Protein AF-A0A918VFE1-F1 (afdb_monomer_lite)

Foldseek 3Di:
DDPDDLLVLLVLCVVQPVNSPVVDDPDDDPVSNLVNNLVVLVCQQVVLVVCVVDPNPPNPVSVVSNVVSVVVNVVSPVD

Organism: NCBI:txid68898

Radius of gyration: 14.07 Å; chains: 1; bounding box: 30×28×39 Å

pLDDT: mean 93.54, std 7.11, range [61.31, 98.5]

Secondary structure (DSSP, 8-state):
---SHHHHHHHHHHHHGGGGGGGPPSS--HHHHHHHHHHHHHHHHHHHHHHHTTT-S-HHHHHHHHHHHHHHHHHHH--

Sequence (79 aa):
MYFDAEWEHVFLRLRFGPAYDVLRAPGLDGHRLRLYRLALHLSLVAGPLRLLDGDFPEPGPMRGIAEYNLERALECVAG

Structure (mmCIF, N/CA/C/O backbone):
data_AF-A0A918VFE1-F1
#
_entry.id   AF-A0A918VFE1-F1
#
loop_
_atom_site.group_PDB
_atom_site.id
_atom_site.type_symbol
_atom_site.label_atom_id
_atom_site.label_alt_id
_atom_site.label_comp_id
_atom_site.label_asym_id
_atom_site.label_entity_id
_atom_site.label_seq_id
_atom_site.pdbx_PDB_ins_code
_atom_site.Cartn_x
_atom_site.Cartn_y
_atom_site.Cartn_z
_atom_site.occupancy
_atom_site.B_iso_or_equiv
_atom_site.auth_seq_id
_atom_site.auth_comp_id
_atom_site.auth_asym_id
_atom_site.auth_atom_id
_atom_site.pdbx_PDB_model_num
ATOM 1 N N . MET A 1 1 ? -14.054 -4.710 -4.889 1.00 61.31 1 MET A N 1
ATOM 2 C CA . MET A 1 1 ? -13.547 -4.101 -3.641 1.00 61.31 1 MET A CA 1
ATOM 3 C C . MET A 1 1 ? -14.688 -3.347 -2.998 1.00 61.31 1 MET A C 1
ATOM 5 O O . MET A 1 1 ? -15.475 -2.761 -3.730 1.00 61.31 1 MET A O 1
ATOM 9 N N . TYR A 1 2 ? -14.809 -3.405 -1.676 1.00 62.84 2 TYR A N 1
ATOM 10 C CA . TYR A 1 2 ? -15.694 -2.492 -0.959 1.00 62.84 2 TYR A CA 1
ATOM 11 C C . TYR A 1 2 ? -15.008 -1.115 -0.935 1.00 62.84 2 TYR A C 1
ATOM 13 O O . TYR A 1 2 ? -13.817 -1.039 -0.649 1.00 62.84 2 TYR A O 1
ATOM 21 N N . PHE A 1 3 ? -15.722 -0.060 -1.332 1.00 72.81 3 PHE A N 1
ATOM 22 C CA . PHE A 1 3 ? -15.245 1.328 -1.297 1.00 72.81 3 PHE A CA 1
ATOM 23 C C . PHE A 1 3 ? -15.705 1.976 0.009 1.00 72.81 3 PHE A C 1
ATOM 25 O O . PHE A 1 3 ? -16.643 2.768 0.035 1.00 72.81 3 PHE A O 1
ATOM 32 N N . ASP A 1 4 ? -15.108 1.549 1.111 1.00 92.38 4 ASP A N 1
ATOM 33 C CA . ASP A 1 4 ? -15.474 1.977 2.461 1.00 92.38 4 ASP A CA 1
ATOM 34 C C . ASP A 1 4 ? -14.410 2.866 3.115 1.00 92.38 4 ASP A C 1
ATOM 36 O O . ASP A 1 4 ? -13.354 3.149 2.543 1.00 92.38 4 ASP A O 1
ATOM 40 N N . ALA A 1 5 ? -14.737 3.266 4.350 1.00 93.94 5 ALA A N 1
ATOM 41 C CA . ALA A 1 5 ? -13.885 3.923 5.334 1.00 93.94 5 ALA A CA 1
ATOM 42 C C . ALA A 1 5 ? -12.414 3.492 5.264 1.00 93.94 5 ALA A C 1
ATOM 44 O O . ALA A 1 5 ? -11.496 4.279 5.029 1.00 93.94 5 ALA A O 1
ATOM 45 N N . GLU A 1 6 ? -12.200 2.206 5.527 1.00 95.44 6 GLU A N 1
ATOM 46 C CA . GLU A 1 6 ? -10.884 1.619 5.713 1.00 95.44 6 GLU A CA 1
ATOM 47 C C . GLU A 1 6 ? -10.096 1.527 4.411 1.00 95.44 6 GLU A C 1
ATOM 49 O O . GLU A 1 6 ? -8.883 1.751 4.431 1.00 95.44 6 GLU A O 1
ATOM 54 N N . TRP A 1 7 ? -10.760 1.224 3.292 1.00 94.94 7 TRP A N 1
ATOM 55 C CA . TRP A 1 7 ? -10.117 1.196 1.981 1.00 94.94 7 TRP A CA 1
ATOM 56 C C . TRP A 1 7 ? -9.529 2.566 1.628 1.00 94.94 7 TRP A C 1
ATOM 58 O O . TRP A 1 7 ? -8.327 2.680 1.363 1.00 94.94 7 TRP A O 1
ATOM 68 N N . GLU A 1 8 ? -10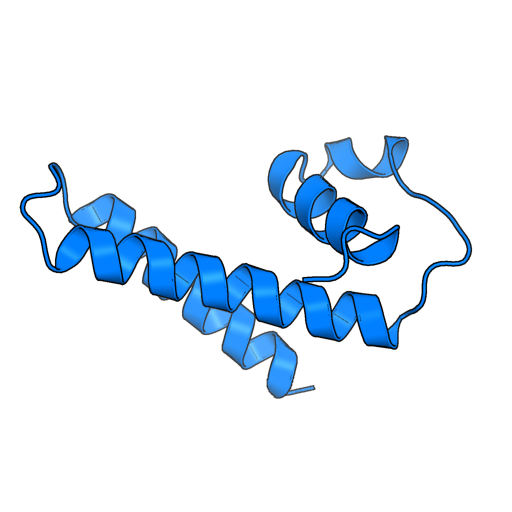.356 3.613 1.706 1.00 94.12 8 GLU A N 1
ATOM 69 C CA . GLU A 1 8 ? -9.930 4.987 1.423 1.00 94.12 8 GLU A CA 1
ATOM 70 C C . GLU A 1 8 ? -8.820 5.423 2.388 1.00 94.12 8 GLU A C 1
ATOM 72 O O . GLU A 1 8 ? -7.823 6.025 1.996 1.00 94.12 8 GLU A O 1
ATOM 77 N N . HIS A 1 9 ? -8.927 5.045 3.659 1.00 95.00 9 HIS A N 1
ATOM 78 C CA . HIS A 1 9 ? -7.960 5.425 4.680 1.00 95.00 9 HIS A CA 1
ATOM 79 C C . HIS A 1 9 ? -6.554 4.859 4.446 1.00 95.00 9 HIS A C 1
ATOM 81 O O . HIS A 1 9 ? -5.558 5.554 4.674 1.00 95.00 9 HIS A O 1
ATOM 87 N N . VAL A 1 10 ? -6.446 3.606 3.995 1.00 94.81 10 VAL A N 1
ATOM 88 C CA . VAL A 1 10 ? -5.148 3.016 3.637 1.00 94.81 10 VAL A CA 1
ATOM 89 C C . VAL A 1 10 ? -4.565 3.733 2.415 1.00 94.81 10 VAL A C 1
ATOM 91 O O . VAL A 1 10 ? -3.375 4.059 2.415 1.00 94.81 10 VAL A O 1
ATOM 94 N N . PHE A 1 11 ? -5.393 4.043 1.413 1.00 93.94 11 PHE A N 1
ATOM 95 C CA . PHE A 1 11 ? -4.958 4.770 0.220 1.00 93.94 11 PHE A CA 1
ATOM 96 C C . PHE A 1 11 ? -4.474 6.195 0.537 1.00 93.94 11 PHE A C 1
ATOM 98 O O . PHE A 1 11 ? -3.383 6.591 0.116 1.00 93.94 11 PHE A O 1
ATOM 105 N N . LEU A 1 12 ? -5.225 6.951 1.343 1.00 95.25 12 LEU A N 1
ATOM 106 C CA . LEU A 1 12 ? -4.844 8.299 1.770 1.00 9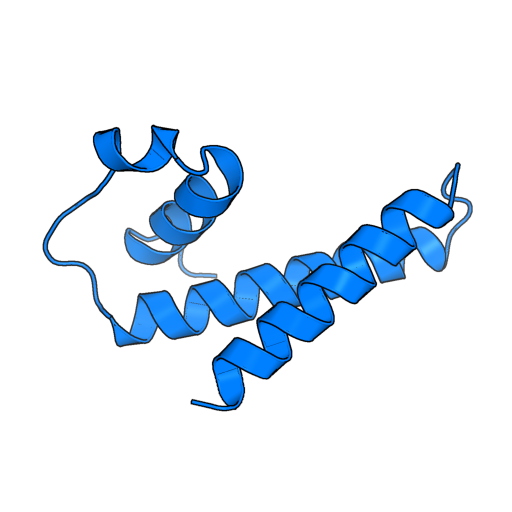5.25 12 LEU A CA 1
ATOM 107 C C . LEU A 1 12 ? -3.531 8.296 2.557 1.00 95.25 12 LEU A C 1
ATOM 109 O O . LEU A 1 12 ? -2.706 9.192 2.372 1.00 95.25 12 LEU A O 1
ATOM 113 N N . ARG A 1 13 ? -3.291 7.278 3.392 1.00 94.62 13 ARG A N 1
ATOM 114 C CA . ARG A 1 13 ? -2.023 7.162 4.124 1.00 94.62 13 ARG A CA 1
ATOM 115 C C . ARG A 1 13 ? -0.830 6.982 3.188 1.00 94.62 13 ARG A C 1
ATOM 117 O O . ARG A 1 13 ? 0.191 7.630 3.403 1.00 94.62 13 ARG A O 1
ATOM 124 N N . LEU A 1 14 ? -0.959 6.155 2.149 1.00 93.81 14 LEU A N 1
ATOM 125 C CA . LEU A 1 14 ? 0.075 6.028 1.117 1.00 93.81 14 LEU A CA 1
ATOM 126 C C . LEU A 1 14 ? 0.306 7.364 0.397 1.00 93.81 14 LEU A C 1
ATOM 128 O O . LEU A 1 14 ? 1.447 7.768 0.198 1.00 93.81 14 LEU A O 1
ATOM 132 N N . ARG A 1 15 ? -0.775 8.050 0.009 1.00 93.81 15 ARG A N 1
ATOM 133 C CA . ARG A 1 15 ? -0.701 9.255 -0.826 1.00 93.81 15 ARG A CA 1
ATOM 134 C C . ARG A 1 15 ? -0.151 10.479 -0.094 1.00 93.81 15 ARG A C 1
ATOM 136 O O . ARG A 1 15 ? 0.553 11.274 -0.708 1.00 93.81 15 ARG A O 1
ATOM 143 N N . PHE A 1 16 ? -0.488 10.644 1.184 1.00 95.75 16 PHE A N 1
ATOM 144 C CA . PHE A 1 16 ? -0.148 11.845 1.953 1.00 95.75 16 PHE A CA 1
ATOM 145 C C . PHE A 1 16 ? 0.979 11.637 2.969 1.00 95.75 16 PHE A C 1
ATOM 147 O O . PHE A 1 16 ? 1.496 12.622 3.499 1.00 95.75 16 PHE A O 1
ATOM 154 N N . GLY A 1 17 ? 1.396 10.394 3.233 1.00 91.81 17 GLY A N 1
ATOM 155 C CA . GLY A 1 17 ? 2.531 10.104 4.109 1.00 91.81 17 GLY A CA 1
ATOM 156 C C . GLY A 1 17 ? 2.390 10.801 5.472 1.00 91.81 17 GLY A C 1
ATOM 157 O O . GLY A 1 17 ? 1.352 10.656 6.109 1.00 91.81 17 GLY A O 1
ATOM 158 N N . PRO A 1 18 ? 3.370 11.597 5.935 1.00 92.25 18 PRO A N 1
ATOM 159 C CA . PRO A 1 18 ? 3.262 12.327 7.204 1.00 92.25 18 PRO A CA 1
ATOM 160 C C . PRO A 1 18 ? 2.083 13.312 7.285 1.00 92.25 18 PRO A C 1
ATOM 162 O O . PRO A 1 18 ? 1.556 13.552 8.366 1.00 92.25 18 PRO A O 1
ATOM 165 N N . ALA A 1 19 ? 1.634 13.870 6.156 1.00 94.44 19 ALA A N 1
ATOM 166 C CA . ALA A 1 19 ? 0.519 14.819 6.131 1.00 94.44 19 ALA A CA 1
ATOM 167 C C . ALA A 1 19 ? -0.852 14.143 6.302 1.00 94.44 19 ALA A C 1
ATOM 169 O O . ALA A 1 19 ? -1.854 14.825 6.489 1.00 94.44 19 ALA A O 1
ATOM 170 N N . TYR A 1 20 ? -0.915 12.810 6.257 1.00 93.50 20 TYR A N 1
ATOM 171 C CA . TYR A 1 20 ? -2.157 12.054 6.386 1.00 93.50 20 TYR A CA 1
ATOM 172 C C . TYR A 1 20 ? -2.852 12.247 7.747 1.00 93.50 20 TYR A C 1
ATOM 174 O O . TYR A 1 20 ? -4.065 12.068 7.828 1.00 93.50 20 TYR A O 1
ATOM 182 N N . ASP A 1 21 ? -2.132 12.611 8.814 1.00 91.31 21 ASP A N 1
ATOM 183 C CA . ASP A 1 21 ? -2.711 12.661 10.164 1.00 91.31 21 ASP A CA 1
ATOM 184 C C . ASP A 1 21 ? -3.921 13.604 10.282 1.00 91.31 21 ASP A C 1
ATOM 186 O O . ASP A 1 21 ? -4.833 13.317 11.058 1.00 91.31 21 ASP A O 1
ATOM 190 N N . VAL A 1 22 ? -3.998 14.654 9.453 1.00 93.88 22 VAL A N 1
ATOM 191 C CA . VAL A 1 22 ? -5.160 15.565 9.402 1.00 93.88 22 VAL A CA 1
ATOM 192 C C . VAL A 1 22 ? -6.416 14.927 8.789 1.00 93.88 22 VAL A C 1
ATOM 194 O O . VAL A 1 22 ? -7.514 15.441 8.969 1.00 93.88 22 VAL A O 1
ATOM 197 N N . LEU A 1 23 ? -6.264 13.810 8.071 1.00 92.50 23 LEU A N 1
ATOM 198 C CA . LEU A 1 23 ? -7.331 13.059 7.395 1.00 92.50 23 LEU A CA 1
ATOM 199 C C . LEU A 1 23 ? -7.735 11.791 8.166 1.00 92.50 23 LEU A C 1
ATOM 201 O O . LEU A 1 23 ? -8.497 10.961 7.664 1.00 92.50 23 LEU A O 1
ATOM 205 N N . ARG A 1 24 ? -7.202 11.588 9.375 1.00 90.25 24 ARG A N 1
ATOM 206 C CA . ARG A 1 24 ? -7.468 10.388 10.168 1.00 90.25 24 ARG A CA 1
ATOM 207 C C . ARG A 1 24 ? -8.923 10.361 10.645 1.00 90.25 24 ARG A C 1
ATOM 209 O O . ARG A 1 24 ? -9.385 11.276 11.317 1.00 90.25 24 ARG A O 1
ATOM 216 N N . ALA A 1 25 ? -9.611 9.253 10.378 1.00 90.19 25 ALA A N 1
ATOM 217 C CA . ALA A 1 25 ? -10.942 8.973 10.912 1.00 90.19 25 ALA A CA 1
ATOM 218 C C . ALA A 1 25 ? -10.865 8.025 12.129 1.00 90.19 25 ALA A C 1
ATOM 220 O O . ALA A 1 25 ? -10.096 7.056 12.084 1.00 90.19 25 ALA A O 1
ATOM 221 N N . PRO A 1 26 ? -11.626 8.274 13.213 1.00 92.62 26 PRO A N 1
ATOM 222 C CA . PRO A 1 26 ? -11.728 7.355 14.345 1.00 92.62 26 PRO A CA 1
ATOM 223 C C . PRO A 1 26 ? -12.664 6.173 14.038 1.00 92.62 26 PRO A C 1
ATOM 225 O O . PRO A 1 26 ? -13.452 6.220 13.099 1.00 92.62 26 PRO A O 1
ATOM 228 N N . GLY A 1 27 ? -12.608 5.124 14.866 1.00 94.81 27 GLY A N 1
ATOM 229 C CA . GLY A 1 27 ? -13.592 4.028 14.845 1.00 94.81 27 GLY A CA 1
ATOM 230 C C . GLY A 1 27 ? -13.446 3.013 13.708 1.00 94.81 27 GLY A C 1
ATOM 231 O O . GLY A 1 27 ? -14.346 2.206 13.508 1.00 94.81 27 GLY A O 1
ATOM 232 N N . LEU A 1 28 ? -12.333 3.042 12.976 1.00 94.94 28 LEU A N 1
ATOM 233 C CA . LEU A 1 28 ? -12.082 2.122 11.869 1.00 94.94 28 LEU A CA 1
ATOM 234 C C . LEU A 1 28 ? -11.721 0.711 12.335 1.00 94.94 28 LEU A C 1
ATOM 236 O O . LEU A 1 28 ? -11.004 0.526 13.324 1.00 94.94 28 LEU A O 1
ATOM 240 N N . ASP A 1 29 ? -12.156 -0.280 11.563 1.00 95.69 29 ASP A N 1
ATOM 241 C CA . ASP A 1 29 ? -11.881 -1.685 11.836 1.00 95.69 29 ASP A CA 1
ATOM 242 C C . ASP A 1 29 ? -10.407 -2.030 11.553 1.00 95.69 29 ASP A C 1
ATOM 244 O O . ASP A 1 29 ? -9.929 -2.050 10.414 1.00 95.69 29 ASP A O 1
ATOM 248 N N . GLY A 1 30 ? -9.675 -2.369 12.617 1.00 94.44 30 GLY A N 1
ATOM 249 C CA . GLY A 1 30 ? -8.266 -2.745 12.540 1.00 94.44 30 GLY A CA 1
ATOM 250 C C . GLY A 1 30 ? -7.978 -3.990 11.688 1.00 94.44 30 GLY A C 1
ATOM 251 O O . GLY A 1 30 ? -6.912 -4.057 11.073 1.00 94.44 30 GLY A O 1
ATOM 252 N N . HIS A 1 31 ? -8.891 -4.963 11.615 1.00 95.06 31 HIS A N 1
ATOM 253 C CA . HIS A 1 31 ? -8.738 -6.140 10.752 1.00 95.06 31 HIS A CA 1
ATOM 254 C C . HIS A 1 31 ? -8.865 -5.758 9.279 1.00 95.06 31 HIS A C 1
ATOM 256 O O . HIS A 1 31 ? -8.034 -6.169 8.465 1.00 95.06 31 HIS A O 1
ATOM 262 N N . ARG A 1 32 ? -9.845 -4.912 8.944 1.00 95.56 32 ARG A N 1
ATOM 263 C CA . ARG A 1 32 ? -10.019 -4.398 7.577 1.00 95.56 32 ARG A CA 1
ATOM 264 C C . ARG A 1 32 ? -8.842 -3.530 7.152 1.00 95.56 32 ARG A C 1
ATOM 266 O O . ARG A 1 32 ? -8.326 -3.712 6.055 1.00 95.56 32 ARG A O 1
ATOM 273 N N . LEU A 1 33 ? -8.338 -2.671 8.041 1.00 94.88 33 LEU A N 1
ATOM 274 C CA . LEU A 1 33 ? -7.146 -1.859 7.779 1.00 94.88 33 LEU A CA 1
ATOM 275 C C . LEU A 1 33 ? -5.901 -2.708 7.479 1.00 94.88 33 LEU A C 1
ATOM 277 O O . LEU A 1 33 ? -5.122 -2.349 6.595 1.00 94.88 33 LEU A O 1
ATOM 281 N N . ARG A 1 34 ? -5.695 -3.824 8.195 1.00 95.44 34 ARG A N 1
ATOM 282 C CA . ARG A 1 34 ? -4.595 -4.762 7.900 1.00 95.44 34 ARG A CA 1
ATOM 283 C C . ARG A 1 34 ? -4.784 -5.433 6.540 1.00 95.44 34 ARG A C 1
ATOM 285 O O . ARG A 1 34 ? -3.860 -5.420 5.729 1.00 95.44 34 ARG A O 1
ATOM 292 N N . LEU A 1 35 ? -5.987 -5.942 6.265 1.00 95.69 35 LEU A N 1
ATOM 293 C CA . LEU A 1 35 ? -6.316 -6.580 4.988 1.00 95.69 35 LEU A CA 1
ATOM 294 C C . LEU A 1 35 ? -6.134 -5.624 3.800 1.00 95.69 35 LEU A C 1
ATOM 296 O O . LEU A 1 35 ? -5.521 -5.990 2.799 1.00 95.69 35 LEU A O 1
ATOM 300 N N . TYR A 1 36 ? -6.636 -4.394 3.900 1.00 96.19 36 TYR A N 1
ATOM 301 C CA . TYR A 1 36 ? -6.550 -3.416 2.816 1.00 96.19 36 TYR A CA 1
ATOM 302 C C . TYR A 1 36 ? -5.139 -2.877 2.612 1.00 96.19 36 TYR A C 1
ATOM 304 O O . TYR A 1 36 ? -4.767 -2.610 1.473 1.00 96.19 36 TYR A O 1
ATOM 312 N N . ARG A 1 37 ? -4.310 -2.808 3.660 1.00 95.81 37 ARG A N 1
ATOM 313 C CA . ARG A 1 37 ? -2.877 -2.513 3.506 1.00 95.81 37 ARG A CA 1
ATOM 314 C C . ARG A 1 37 ? -2.152 -3.594 2.715 1.00 95.81 37 ARG A C 1
ATOM 316 O O . ARG A 1 37 ? -1.428 -3.266 1.780 1.00 95.81 37 ARG A O 1
ATOM 323 N N . LEU A 1 38 ? -2.397 -4.864 3.041 1.00 97.25 38 LEU A N 1
ATOM 324 C CA . LEU A 1 38 ? -1.860 -5.981 2.266 1.00 97.25 38 LEU A CA 1
ATOM 325 C C . LEU A 1 38 ? -2.339 -5.915 0.807 1.00 97.25 38 LEU A C 1
ATOM 327 O O . LEU A 1 38 ? -1.524 -5.975 -0.111 1.00 97.25 38 LEU A O 1
ATOM 331 N N . ALA A 1 39 ? -3.644 -5.731 0.585 1.00 96.81 39 ALA A N 1
ATOM 332 C CA . ALA A 1 39 ? -4.214 -5.630 -0.757 1.00 96.81 39 ALA A CA 1
ATOM 333 C C . ALA A 1 39 ? -3.627 -4.458 -1.567 1.00 96.81 39 ALA A C 1
ATOM 335 O O . ALA A 1 39 ? -3.345 -4.621 -2.755 1.00 96.81 39 ALA A O 1
ATOM 336 N N . LEU A 1 40 ? -3.403 -3.301 -0.934 1.00 96.56 40 LEU A N 1
ATOM 337 C CA . LEU A 1 40 ? -2.773 -2.145 -1.569 1.00 96.56 40 LEU A CA 1
ATOM 338 C C . LEU A 1 40 ? -1.344 -2.469 -2.019 1.00 96.56 40 LEU A C 1
ATOM 340 O O . LEU A 1 40 ? -1.026 -2.260 -3.189 1.00 96.56 40 LEU A O 1
ATOM 344 N N . HIS A 1 41 ? -0.507 -3.028 -1.140 1.00 97.88 41 HIS A N 1
ATOM 345 C CA . HIS A 1 41 ? 0.861 -3.399 -1.511 1.00 97.88 41 HIS A CA 1
ATOM 346 C C . HIS A 1 41 ? 0.884 -4.444 -2.632 1.00 97.88 41 HIS A C 1
ATOM 348 O O . HIS A 1 41 ? 1.593 -4.254 -3.615 1.00 97.88 41 HIS A O 1
ATOM 354 N N . LEU A 1 42 ? 0.036 -5.477 -2.572 1.00 98.38 42 LEU A N 1
ATOM 355 C CA . LEU A 1 42 ? -0.079 -6.459 -3.657 1.00 98.38 42 LEU A CA 1
ATOM 356 C C . LEU A 1 42 ? -0.498 -5.817 -4.989 1.00 98.38 42 LEU A C 1
ATOM 358 O O . LEU A 1 42 ? 0.027 -6.187 -6.038 1.00 98.38 42 LEU A O 1
ATOM 362 N N . SER A 1 43 ? -1.394 -4.824 -4.969 1.00 97.19 43 SER A N 1
ATOM 363 C CA . SER A 1 43 ? -1.776 -4.089 -6.183 1.00 97.19 43 SER A CA 1
ATOM 364 C C . SER A 1 43 ? -0.608 -3.292 -6.780 1.00 97.19 43 SER A C 1
ATOM 366 O O . SER A 1 43 ? -0.460 -3.238 -8.001 1.00 97.19 43 SER A O 1
ATOM 368 N N . LEU A 1 44 ? 0.261 -2.747 -5.923 1.00 97.69 44 LEU A N 1
ATOM 369 C CA . LEU A 1 44 ? 1.471 -2.015 -6.302 1.00 97.69 44 LEU A CA 1
ATOM 370 C C . LEU A 1 44 ? 2.646 -2.930 -6.669 1.00 97.69 44 LEU A C 1
ATOM 372 O O . LEU A 1 44 ? 3.646 -2.444 -7.178 1.00 97.69 44 LEU A O 1
ATOM 376 N N . VAL A 1 45 ? 2.523 -4.241 -6.468 1.00 98.38 45 VAL A N 1
ATOM 377 C CA . VAL A 1 45 ? 3.385 -5.243 -7.109 1.00 98.38 45 VAL A CA 1
ATOM 378 C C . VAL A 1 45 ? 2.813 -5.608 -8.479 1.00 98.38 45 VAL A C 1
ATOM 380 O O . VAL A 1 45 ? 3.496 -5.515 -9.496 1.00 98.38 45 VAL A O 1
ATOM 383 N N . ALA A 1 46 ? 1.532 -5.980 -8.521 1.00 98.19 46 ALA A N 1
ATOM 384 C CA . ALA A 1 46 ? 0.892 -6.498 -9.726 1.00 98.19 46 ALA A CA 1
ATOM 385 C C . ALA A 1 46 ? 0.815 -5.468 -10.865 1.00 98.19 46 ALA A C 1
ATOM 387 O O . ALA A 1 46 ? 1.009 -5.826 -12.026 1.00 98.19 46 ALA A O 1
ATOM 388 N N . GLY A 1 47 ? 0.527 -4.201 -10.550 1.00 96.50 47 GLY A N 1
ATOM 389 C CA . GLY A 1 47 ? 0.436 -3.121 -11.535 1.00 96.50 47 GLY A CA 1
ATOM 390 C C . GLY A 1 47 ? 1.755 -2.894 -12.282 1.00 96.50 47 GLY A C 1
ATOM 391 O O . GLY A 1 47 ? 1.774 -3.049 -13.502 1.00 96.50 47 GLY A O 1
ATOM 392 N N . PRO A 1 48 ? 2.864 -2.588 -11.584 1.00 96.75 48 PRO A N 1
ATOM 393 C CA . PRO A 1 48 ? 4.163 -2.400 -12.225 1.00 96.75 48 PRO A CA 1
ATOM 394 C C . PRO A 1 48 ? 4.671 -3.636 -12.968 1.00 96.75 48 PRO A C 1
ATOM 396 O O . PRO A 1 48 ? 5.190 -3.487 -14.068 1.00 96.75 48 PRO A O 1
ATOM 399 N N . LEU A 1 49 ? 4.479 -4.851 -12.435 1.00 97.00 49 LEU A N 1
ATOM 400 C CA . LEU A 1 49 ? 4.854 -6.073 -13.159 1.00 97.00 49 LEU A CA 1
ATOM 401 C C . LEU A 1 49 ? 4.082 -6.216 -14.477 1.00 97.00 49 LEU A C 1
ATOM 403 O O . LEU A 1 49 ? 4.682 -6.509 -15.502 1.00 97.00 49 LEU A O 1
ATOM 407 N N . ARG A 1 50 ? 2.780 -5.905 -14.485 1.00 96.81 50 ARG A N 1
ATOM 408 C CA . ARG A 1 50 ? 1.982 -5.908 -15.719 1.00 96.81 50 ARG A CA 1
ATOM 409 C C . ARG A 1 50 ? 2.456 -4.865 -16.733 1.00 96.81 50 ARG A C 1
ATOM 411 O O . ARG A 1 50 ? 2.373 -5.111 -17.929 1.00 96.81 50 ARG A O 1
ATOM 418 N N . LEU A 1 51 ? 2.919 -3.699 -16.276 1.00 95.44 51 LEU A N 1
ATOM 419 C CA . LEU A 1 51 ? 3.516 -2.694 -17.164 1.00 95.44 51 LEU A CA 1
ATOM 420 C C . LEU A 1 51 ? 4.842 -3.197 -17.752 1.00 95.44 51 LEU A C 1
ATOM 422 O O . LEU A 1 51 ? 5.106 -2.980 -18.930 1.00 95.44 51 LEU A O 1
ATOM 426 N N . LEU A 1 52 ? 5.640 -3.906 -16.950 1.00 95.62 52 LEU A N 1
ATOM 427 C CA . LEU A 1 52 ? 6.909 -4.507 -17.367 1.00 95.62 52 LEU A CA 1
ATOM 428 C C . LEU A 1 52 ? 6.753 -5.690 -18.333 1.00 95.62 52 LEU A C 1
ATOM 430 O O . LEU A 1 52 ? 7.688 -5.967 -19.077 1.00 95.62 52 LEU A O 1
ATOM 434 N N . ASP A 1 53 ? 5.597 -6.357 -18.348 1.00 94.38 53 ASP A N 1
ATOM 435 C CA . ASP A 1 53 ? 5.260 -7.352 -19.376 1.00 94.38 53 ASP A CA 1
ATOM 436 C C . ASP A 1 53 ? 5.010 -6.706 -20.760 1.00 94.38 53 ASP A C 1
ATOM 438 O O . ASP A 1 53 ? 4.949 -7.408 -21.770 1.00 94.38 53 ASP A O 1
ATOM 442 N N . GLY A 1 54 ? 4.846 -5.378 -20.814 1.00 90.75 54 GLY A N 1
ATOM 443 C CA . GLY A 1 54 ? 4.676 -4.587 -22.034 1.00 90.75 54 GLY A CA 1
ATOM 444 C C . GLY A 1 54 ? 5.925 -3.791 -22.433 1.00 90.75 54 GLY A C 1
ATOM 445 O O 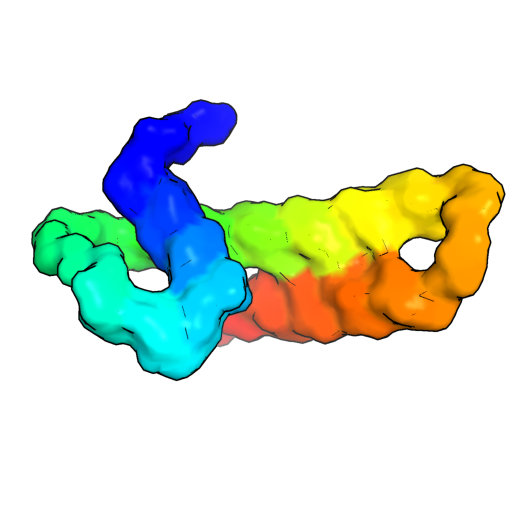. GLY A 1 54 ? 7.046 -4.078 -22.023 1.00 90.75 54 GLY A O 1
ATOM 446 N N . ASP A 1 55 ? 5.729 -2.749 -23.238 1.00 90.81 55 ASP A N 1
ATOM 447 C CA . ASP A 1 55 ? 6.770 -1.853 -23.757 1.00 90.81 55 ASP A CA 1
ATOM 448 C C . ASP A 1 55 ? 6.964 -0.590 -22.896 1.00 90.81 55 ASP A C 1
ATOM 450 O O . ASP A 1 55 ? 7.338 0.472 -23.400 1.00 90.81 55 ASP A O 1
ATOM 454 N N . PHE A 1 56 ? 6.703 -0.687 -21.587 1.00 91.00 56 PHE A N 1
ATOM 455 C CA . PHE A 1 56 ? 6.726 0.470 -20.698 1.00 91.00 56 PHE A CA 1
ATOM 456 C C . PHE A 1 56 ? 8.104 1.162 -20.707 1.00 91.00 56 PHE A C 1
ATOM 458 O O . PHE A 1 56 ? 9.130 0.504 -20.486 1.00 91.00 56 PHE A O 1
ATOM 465 N N . PRO A 1 57 ? 8.152 2.487 -20.936 1.00 87.12 57 PRO A N 1
ATOM 466 C CA . PRO A 1 57 ? 9.407 3.219 -20.941 1.00 87.12 57 PRO A CA 1
ATOM 467 C C . PRO A 1 57 ? 10.005 3.228 -19.533 1.00 87.12 57 PRO A C 1
ATOM 469 O O . PRO A 1 57 ? 9.296 3.408 -18.552 1.00 87.12 57 PRO A O 1
ATOM 472 N N . GLU A 1 58 ? 11.322 3.065 -19.433 1.00 88.81 58 GLU A N 1
ATOM 473 C CA . GLU A 1 58 ? 12.049 3.080 -18.155 1.00 88.81 58 GLU A CA 1
ATOM 474 C C . GLU A 1 58 ? 11.587 1.978 -17.169 1.00 88.81 58 GLU A C 1
ATOM 476 O O . GLU A 1 58 ? 10.883 2.232 -16.189 1.00 88.81 58 GLU A O 1
ATOM 481 N N . PRO A 1 59 ? 12.032 0.721 -17.359 1.00 92.25 59 PRO A N 1
ATOM 482 C CA . PRO A 1 59 ? 11.616 -0.396 -16.508 1.00 92.25 59 PRO A CA 1
ATOM 483 C C . PRO A 1 59 ? 12.172 -0.325 -15.074 1.00 92.25 59 PRO A C 1
ATOM 485 O O . PRO A 1 59 ? 11.642 -0.969 -14.168 1.00 92.25 59 PRO A O 1
ATOM 488 N N . GLY A 1 60 ? 13.244 0.445 -14.851 1.00 96.19 60 GLY A N 1
ATOM 489 C CA . GLY A 1 60 ? 13.911 0.571 -13.550 1.00 96.19 60 GLY A CA 1
ATOM 490 C C . GLY A 1 60 ? 12.971 1.053 -12.437 1.00 96.19 60 GLY A C 1
ATOM 491 O O . GLY A 1 60 ? 12.785 0.326 -11.461 1.00 96.19 60 GLY A O 1
ATOM 492 N N . PRO A 1 61 ? 12.324 2.226 -12.582 1.00 95.56 61 PRO A N 1
ATOM 493 C CA . PRO A 1 61 ? 11.334 2.708 -11.621 1.00 95.56 61 PRO A CA 1
ATOM 494 C C . PRO A 1 61 ? 10.198 1.717 -11.333 1.00 95.56 61 PRO A C 1
ATOM 496 O O . PRO A 1 61 ? 9.850 1.519 -10.171 1.00 95.56 61 PRO A O 1
ATOM 499 N N . MET A 1 62 ? 9.644 1.051 -12.355 1.00 9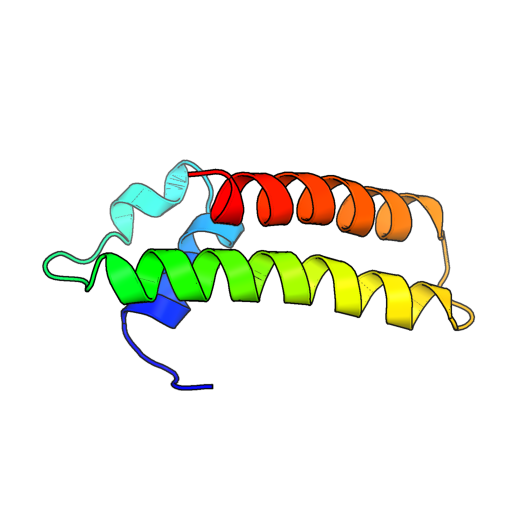6.88 62 MET A N 1
ATOM 500 C CA . MET A 1 62 ? 8.567 0.067 -12.153 1.00 96.88 62 MET A CA 1
ATOM 501 C C . MET A 1 62 ? 9.037 -1.140 -11.338 1.00 96.88 62 MET A C 1
ATOM 503 O O . MET A 1 62 ? 8.330 -1.589 -10.435 1.00 96.88 62 MET A O 1
ATOM 507 N N . ARG A 1 63 ? 10.255 -1.624 -11.605 1.00 96.94 63 ARG A N 1
ATOM 508 C CA . ARG A 1 63 ? 10.879 -2.693 -10.821 1.00 96.94 63 ARG A CA 1
ATOM 509 C C . ARG A 1 63 ? 11.079 -2.274 -9.366 1.00 96.94 63 ARG A C 1
ATOM 511 O O . ARG A 1 63 ? 10.684 -3.019 -8.477 1.00 96.94 63 ARG A O 1
ATOM 518 N N . GLY A 1 64 ? 11.592 -1.066 -9.130 1.00 97.94 64 GLY A N 1
ATOM 519 C CA . GLY A 1 64 ? 11.780 -0.537 -7.777 1.00 97.94 64 GLY A CA 1
ATOM 520 C C . GLY A 1 64 ? 10.469 -0.423 -6.990 1.00 97.94 64 GLY A C 1
ATOM 521 O O . GLY A 1 64 ? 10.425 -0.776 -5.813 1.00 97.94 64 GLY A O 1
ATOM 522 N N . ILE A 1 65 ? 9.375 0.001 -7.639 1.00 97.19 65 ILE A N 1
ATOM 523 C CA . ILE A 1 65 ? 8.045 0.030 -7.006 1.00 97.19 65 ILE A CA 1
ATOM 524 C C . ILE A 1 65 ? 7.588 -1.389 -6.646 1.00 97.19 65 ILE A C 1
ATOM 526 O O . ILE A 1 65 ? 7.098 -1.597 -5.532 1.00 97.19 65 ILE A O 1
ATOM 530 N N . ALA A 1 66 ? 7.745 -2.355 -7.557 1.00 98.25 66 ALA A N 1
ATOM 531 C CA . ALA A 1 66 ? 7.338 -3.736 -7.315 1.00 98.25 66 ALA A CA 1
ATOM 532 C C . ALA A 1 66 ? 8.138 -4.379 -6.171 1.00 98.25 66 ALA A C 1
ATOM 534 O O . ALA A 1 66 ? 7.547 -4.979 -5.278 1.00 98.25 66 ALA A O 1
ATOM 535 N N . GLU A 1 67 ? 9.462 -4.222 -6.163 1.00 98.50 67 GLU A N 1
ATOM 536 C CA . GLU A 1 67 ? 10.347 -4.790 -5.138 1.00 98.50 67 GLU A CA 1
ATOM 537 C C . GLU A 1 67 ? 10.047 -4.209 -3.753 1.00 98.50 67 GLU A C 1
ATOM 539 O O . GLU A 1 67 ? 9.791 -4.960 -2.811 1.00 98.50 67 GLU A O 1
ATOM 544 N N . TYR A 1 68 ? 9.947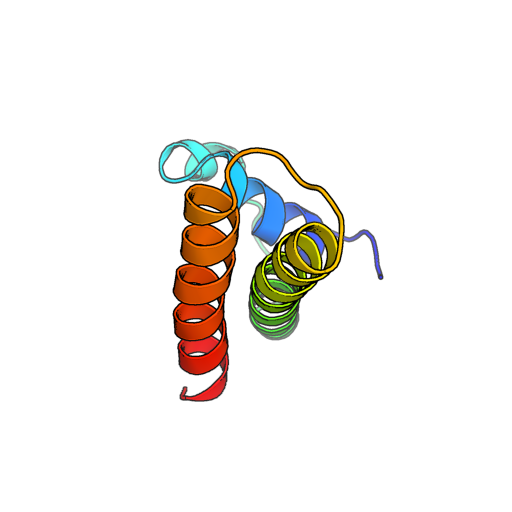 -2.881 -3.642 1.00 98.12 68 TYR A N 1
ATOM 545 C CA . TYR A 1 68 ? 9.601 -2.230 -2.378 1.00 98.12 68 TYR A CA 1
ATOM 546 C C . TYR A 1 68 ? 8.251 -2.715 -1.827 1.00 98.12 68 TYR A C 1
ATOM 548 O O . TYR A 1 68 ? 8.120 -3.032 -0.644 1.00 98.12 68 TYR A O 1
ATOM 556 N N . ASN A 1 69 ? 7.221 -2.798 -2.676 1.00 98.12 69 ASN A N 1
ATOM 557 C CA . ASN A 1 69 ? 5.895 -3.222 -2.224 1.00 98.12 69 ASN A CA 1
ATOM 558 C C . ASN A 1 69 ? 5.810 -4.725 -1.938 1.00 98.12 69 ASN A C 1
ATOM 560 O O . ASN A 1 69 ? 4.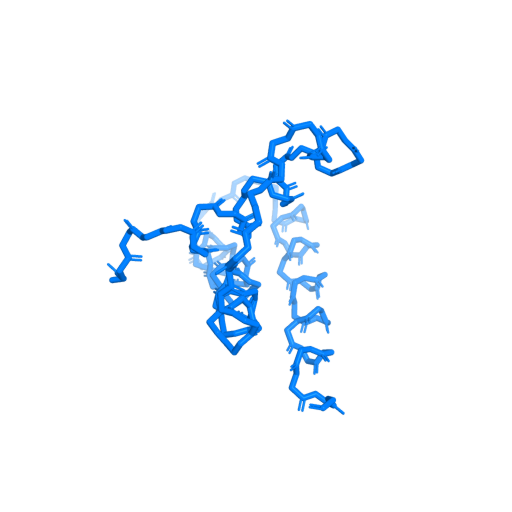988 -5.124 -1.113 1.00 98.12 69 ASN A O 1
ATOM 564 N N . LEU A 1 70 ? 6.665 -5.548 -2.550 1.00 98.44 70 LEU A N 1
ATOM 565 C CA . LEU A 1 70 ? 6.787 -6.960 -2.204 1.00 98.44 70 LEU A CA 1
ATOM 566 C C . LEU A 1 70 ? 7.286 -7.124 -0.764 1.00 98.44 70 LEU A C 1
ATOM 568 O O . LEU A 1 70 ? 6.669 -7.856 0.008 1.00 98.44 70 LEU A O 1
ATOM 572 N N . GLU A 1 71 ? 8.336 -6.399 -0.375 1.00 98.38 71 GLU A N 1
ATOM 573 C CA . GLU A 1 71 ? 8.847 -6.415 1.002 1.00 98.38 71 GLU A CA 1
ATOM 574 C C . GLU A 1 71 ? 7.768 -5.982 2.004 1.00 98.38 71 GLU A C 1
ATOM 576 O O . GLU A 1 71 ? 7.507 -6.677 2.987 1.00 98.38 71 GLU A O 1
ATOM 581 N N . ARG A 1 72 ? 7.060 -4.879 1.718 1.00 97.56 72 ARG A N 1
ATOM 582 C CA . ARG A 1 72 ? 5.952 -4.409 2.568 1.00 97.56 72 ARG A CA 1
ATOM 583 C C . ARG A 1 72 ? 4.798 -5.415 2.660 1.00 97.56 72 ARG A C 1
ATOM 585 O O . ARG A 1 72 ? 4.180 -5.542 3.717 1.00 97.56 72 ARG A O 1
ATOM 592 N N . ALA A 1 73 ? 4.484 -6.128 1.576 1.00 97.88 73 ALA A N 1
ATOM 593 C CA . ALA A 1 73 ? 3.449 -7.161 1.582 1.00 97.88 73 ALA A CA 1
ATOM 594 C C . ALA A 1 73 ? 3.850 -8.363 2.453 1.00 97.88 73 ALA A C 1
ATOM 596 O O . ALA A 1 73 ? 3.019 -8.862 3.212 1.00 97.88 73 ALA A O 1
ATOM 597 N N . LEU A 1 74 ? 5.118 -8.786 2.391 1.00 98.00 74 LEU A N 1
ATOM 598 C CA . LEU A 1 74 ? 5.657 -9.848 3.247 1.00 98.00 74 LEU A CA 1
ATOM 599 C C . LEU A 1 74 ? 5.632 -9.445 4.728 1.00 98.00 74 LEU A C 1
ATOM 601 O O . LEU A 1 74 ? 5.204 -10.230 5.572 1.00 98.00 74 LEU A O 1
ATOM 605 N N . GLU A 1 75 ? 5.988 -8.199 5.046 1.00 96.62 75 GLU A N 1
ATOM 606 C CA . GLU A 1 75 ? 5.877 -7.657 6.408 1.00 96.62 75 GLU A CA 1
ATOM 607 C C . GLU A 1 75 ? 4.436 -7.668 6.936 1.00 96.62 75 GLU A C 1
ATOM 609 O O . GLU A 1 75 ? 4.215 -7.895 8.123 1.00 96.62 75 GLU A O 1
ATOM 614 N N . CYS A 1 76 ? 3.437 -7.466 6.069 1.00 94.69 76 CYS A N 1
ATOM 615 C CA . CYS A 1 76 ? 2.028 -7.487 6.473 1.00 94.69 76 CYS A CA 1
ATOM 616 C C . CYS A 1 76 ? 1.524 -8.878 6.893 1.00 94.69 76 CYS A C 1
ATOM 618 O O . CYS A 1 76 ? 0.516 -8.944 7.594 1.00 94.69 76 CYS A O 1
ATOM 620 N N . VAL A 1 77 ? 2.171 -9.962 6.449 1.00 94.31 77 VAL A N 1
ATOM 621 C CA . VAL A 1 77 ? 1.766 -11.352 6.747 1.00 94.31 77 VAL A CA 1
ATOM 622 C C . VAL A 1 77 ? 2.698 -12.062 7.728 1.00 94.31 77 VAL A C 1
ATOM 624 O O . VAL A 1 77 ? 2.361 -13.136 8.214 1.00 94.31 77 VAL A O 1
ATOM 627 N N . ALA A 1 78 ? 3.862 -11.480 8.015 1.00 89.00 78 ALA A N 1
ATOM 628 C CA . ALA A 1 78 ? 4.823 -12.010 8.978 1.00 89.00 78 ALA A CA 1
ATOM 629 C C . ALA A 1 78 ? 4.468 -11.694 10.448 1.00 89.00 78 ALA A C 1
ATOM 631 O O . ALA A 1 78 ? 5.172 -12.156 11.345 1.00 89.00 78 ALA A O 1
ATOM 632 N N . GLY A 1 79 ? 3.418 -10.897 10.688 1.00 63.34 79 GLY A N 1
ATOM 633 C CA . GLY A 1 79 ? 2.953 -10.464 12.012 1.00 63.34 79 GLY A CA 1
ATOM 634 C C . GLY A 1 79 ? 1.637 -11.091 12.444 1.00 63.34 79 GLY A C 1
ATOM 635 O O . GLY A 1 79 ? 0.739 -11.234 11.585 1.00 63.34 79 GLY A O 1
#